Protein AF-A0A099NUV7-F1 (afdb_monomer)

Secondary structure (DSSP, 8-state):
-EEES-HHHHHHHHHHHHH---SS-TTTS-----SHHHHHHHHHHHHTTTTSHHHHHHHHH----SS--TTTTTSPP---GGG-HHHHS-TT--EEEHHHHHHHTT---HHHHHHHHHHHHHHHHHHHHHHHHHHHHHHHHHHTTTTSHHHHHHHHTT-

Radius of gyration: 23.35 Å; Cα contacts (8 Å, |Δi|>4): 99; chains: 1; bounding box: 51×35×70 Å

Structure (mmCIF, N/CA/C/O backbone):
data_AF-A0A099NUV7-F1
#
_entry.id   AF-A0A099NUV7-F1
#
loop_
_atom_site.group_PDB
_atom_site.id
_atom_site.type_symbol
_atom_site.label_atom_id
_atom_site.label_alt_id
_atom_site.label_comp_id
_atom_site.label_asym_id
_atom_site.label_entity_id
_atom_site.label_seq_id
_atom_site.pdbx_PDB_ins_code
_atom_site.Cartn_x
_atom_site.Cartn_y
_atom_site.Cartn_z
_atom_site.occupancy
_atom_site.B_iso_or_equiv
_atom_site.auth_seq_id
_atom_site.auth_comp_id
_atom_site.auth_asym_id
_atom_site.auth_atom_id
_atom_site.pdbx_PDB_model_num
ATOM 1 N N . MET A 1 1 ? 4.685 0.620 1.592 1.00 93.94 1 MET A N 1
ATOM 2 C CA . MET A 1 1 ? 5.282 -0.673 1.181 1.00 93.94 1 MET A CA 1
ATOM 3 C C . MET A 1 1 ? 6.799 -0.610 1.312 1.00 93.94 1 MET A C 1
ATOM 5 O O . MET A 1 1 ? 7.369 0.440 1.013 1.00 93.94 1 MET A O 1
ATOM 9 N N . ASN A 1 2 ? 7.445 -1.690 1.764 1.00 97.50 2 ASN A N 1
ATOM 10 C CA . ASN A 1 2 ? 8.896 -1.743 1.970 1.00 97.50 2 ASN A CA 1
ATOM 11 C C . ASN A 1 2 ? 9.534 -2.934 1.247 1.00 97.50 2 ASN A C 1
ATOM 13 O O . ASN A 1 2 ? 8.890 -3.962 1.067 1.00 97.50 2 ASN A O 1
ATOM 17 N N . VAL A 1 3 ? 10.806 -2.784 0.883 1.00 97.00 3 VAL A N 1
ATOM 18 C CA . VAL A 1 3 ? 11.657 -3.836 0.308 1.00 97.00 3 VAL A CA 1
ATOM 19 C C . VAL A 1 3 ? 12.919 -3.942 1.158 1.00 97.00 3 VAL A C 1
ATOM 21 O O . VAL A 1 3 ? 13.430 -2.925 1.629 1.00 97.00 3 VAL A O 1
ATOM 24 N N .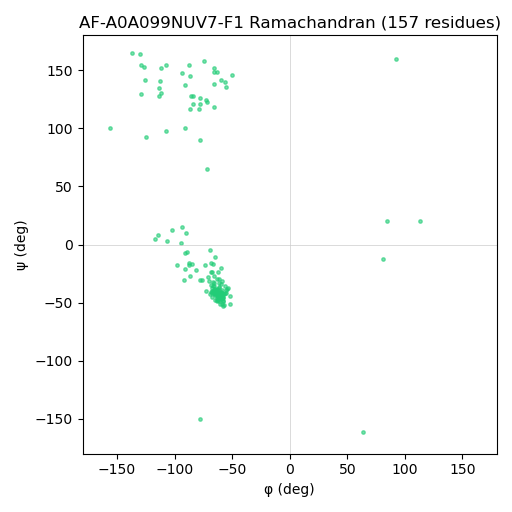 SER A 1 4 ? 13.421 -5.152 1.388 1.00 97.12 4 SER A N 1
ATOM 25 C CA . SER A 1 4 ? 14.653 -5.353 2.153 1.00 97.12 4 SER A CA 1
ATOM 26 C C . SER A 1 4 ? 15.877 -4.776 1.429 1.00 97.12 4 SER A C 1
ATOM 28 O O . SER A 1 4 ? 15.934 -4.685 0.198 1.00 97.12 4 SER A O 1
ATOM 30 N N . GLY A 1 5 ? 16.886 -4.379 2.202 1.00 97.00 5 GLY A N 1
ATOM 31 C CA . GLY A 1 5 ? 18.117 -3.799 1.680 1.00 97.00 5 GLY A CA 1
ATOM 32 C C . GLY A 1 5 ? 18.108 -2.278 1.586 1.00 97.00 5 GLY A C 1
ATOM 33 O O . GLY A 1 5 ? 17.068 -1.615 1.560 1.00 97.00 5 GLY A O 1
ATOM 34 N N . GLU A 1 6 ? 19.320 -1.741 1.525 1.00 97.56 6 GLU A N 1
ATOM 35 C CA . GLU A 1 6 ? 19.571 -0.311 1.440 1.00 97.56 6 GLU A CA 1
ATOM 36 C C . GLU A 1 6 ? 19.018 0.318 0.157 1.00 97.56 6 GLU A C 1
ATOM 38 O O . GLU A 1 6 ? 18.975 -0.305 -0.908 1.00 97.56 6 GLU A O 1
ATOM 43 N N . PHE A 1 7 ? 18.62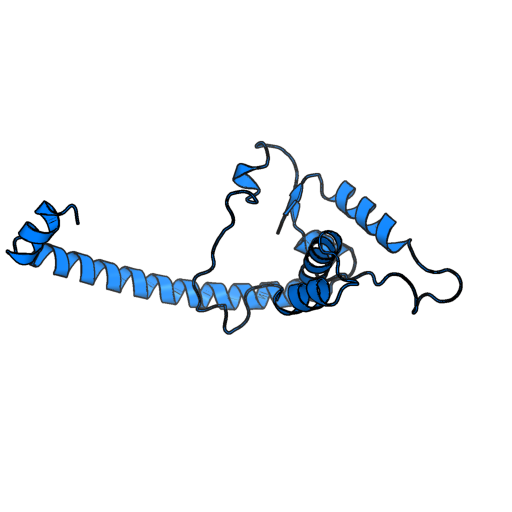6 1.588 0.286 1.00 98.19 7 PHE A N 1
ATOM 44 C CA . PHE A 1 7 ? 18.041 2.397 -0.774 1.00 98.19 7 PHE A CA 1
ATOM 45 C C . PHE A 1 7 ? 18.873 2.392 -2.056 1.00 98.19 7 PHE A C 1
ATOM 47 O O . PHE A 1 7 ? 18.343 2.095 -3.125 1.00 98.19 7 PHE A O 1
ATOM 54 N N . PHE A 1 8 ? 20.174 2.668 -1.945 1.00 97.75 8 PHE A N 1
ATOM 55 C CA . PHE A 1 8 ? 21.069 2.767 -3.095 1.00 97.75 8 PHE A CA 1
ATOM 56 C C . PHE A 1 8 ? 21.096 1.471 -3.916 1.00 97.75 8 PHE A C 1
ATOM 58 O O . PHE A 1 8 ? 20.917 1.494 -5.131 1.00 97.75 8 PHE A O 1
ATOM 65 N N . ARG A 1 9 ? 21.179 0.318 -3.243 1.00 97.31 9 ARG A N 1
ATOM 66 C CA . ARG A 1 9 ? 21.176 -0.996 -3.896 1.00 97.31 9 ARG A CA 1
ATOM 67 C C . ARG A 1 9 ? 19.879 -1.262 -4.657 1.00 97.31 9 ARG A C 1
ATOM 69 O O . ARG A 1 9 ? 19.908 -1.755 -5.780 1.00 97.31 9 ARG A O 1
ATOM 76 N N . ASN A 1 10 ? 18.733 -0.949 -4.054 1.00 98.06 10 ASN A N 1
ATOM 77 C CA . ASN A 1 10 ? 17.442 -1.142 -4.716 1.00 98.06 10 ASN A CA 1
ATOM 78 C C . ASN A 1 10 ? 17.230 -0.148 -5.867 1.00 98.06 10 ASN A C 1
ATOM 80 O O . ASN A 1 10 ? 16.623 -0.512 -6.874 1.00 98.06 10 ASN A O 1
ATOM 84 N N . LYS A 1 11 ? 17.783 1.066 -5.757 1.00 97.69 11 LYS A N 1
ATOM 85 C CA . LYS A 1 11 ? 17.814 2.046 -6.845 1.00 97.69 11 LYS A CA 1
ATOM 86 C C . LYS A 1 11 ? 18.626 1.527 -8.035 1.00 97.69 11 LYS A C 1
ATOM 88 O O . LYS A 1 11 ? 18.099 1.524 -9.143 1.00 97.69 11 LYS A O 1
ATOM 93 N N . LEU A 1 12 ? 19.835 1.004 -7.813 1.00 97.81 12 LEU A N 1
ATOM 94 C CA . LEU A 1 12 ? 20.660 0.401 -8.872 1.00 97.81 12 LEU A CA 1
ATOM 95 C C . LEU A 1 12 ? 19.946 -0.760 -9.575 1.00 97.81 12 LEU A C 1
ATOM 97 O O . LEU A 1 12 ? 19.799 -0.734 -10.793 1.00 97.81 12 LEU A O 1
ATOM 101 N N . LYS A 1 13 ? 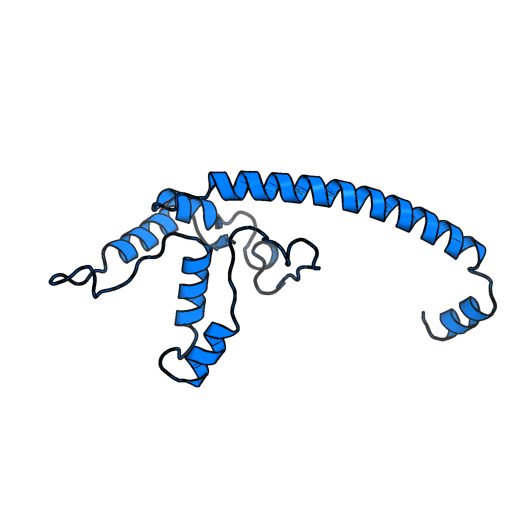19.379 -1.705 -8.811 1.00 97.62 13 LYS A N 1
ATOM 102 C CA . LYS A 1 13 ? 18.581 -2.811 -9.377 1.00 97.62 13 LYS A CA 1
ATOM 103 C C . LYS A 1 13 ? 17.440 -2.316 -10.266 1.00 97.62 13 LYS A C 1
ATOM 105 O O . LYS A 1 13 ? 17.113 -2.936 -11.277 1.00 97.62 13 LYS A O 1
ATOM 110 N N . TYR A 1 14 ? 16.801 -1.215 -9.876 1.00 97.50 14 TYR A N 1
ATOM 111 C CA . TYR A 1 14 ? 15.739 -0.627 -10.674 1.00 97.50 14 TYR A CA 1
ATOM 112 C C . TYR A 1 14 ? 16.290 0.057 -11.934 1.00 97.50 14 TYR A C 1
ATOM 114 O O . TYR A 1 14 ? 15.714 -0.124 -13.001 1.00 97.50 14 TYR A O 1
ATOM 122 N N . HIS A 1 15 ? 17.421 0.766 -11.861 1.00 97.50 15 HIS A N 1
ATOM 123 C CA . HIS A 1 15 ? 18.086 1.325 -13.048 1.00 97.50 15 HIS A CA 1
ATOM 124 C C . HIS A 1 15 ? 18.528 0.245 -14.043 1.00 97.50 15 HIS A C 1
ATOM 126 O O . HIS A 1 15 ? 18.354 0.431 -15.245 1.00 97.50 15 HIS A O 1
ATOM 132 N N . ASP A 1 16 ? 18.996 -0.913 -13.577 1.00 97.38 16 ASP A N 1
ATOM 133 C CA . ASP A 1 16 ? 19.290 -2.058 -14.451 1.00 97.38 16 ASP A CA 1
ATOM 134 C C . ASP A 1 16 ? 18.046 -2.523 -15.199 1.00 97.38 16 ASP A C 1
ATOM 136 O O . ASP A 1 16 ? 18.098 -2.820 -16.390 1.00 97.38 16 ASP A O 1
ATOM 140 N N . TYR A 1 17 ? 16.901 -2.552 -14.513 1.00 95.69 17 TYR A N 1
ATOM 141 C CA . TYR A 1 17 ? 15.626 -2.828 -15.158 1.00 95.69 17 TYR A CA 1
ATOM 142 C C . TYR A 1 17 ? 15.268 -1.764 -16.200 1.00 95.69 17 TYR A C 1
ATOM 144 O O . TYR A 1 17 ? 14.770 -2.143 -17.252 1.00 95.69 17 TYR A O 1
ATOM 152 N N . LEU A 1 18 ? 15.534 -0.478 -15.953 1.00 95.69 18 LEU A N 1
ATOM 153 C CA . LEU A 1 18 ? 15.240 0.608 -16.900 1.00 95.69 18 LEU A CA 1
ATOM 154 C C . LEU A 1 18 ? 16.056 0.549 -18.189 1.00 95.69 18 LEU A C 1
ATOM 156 O O . LEU A 1 18 ? 15.586 1.028 -19.214 1.00 95.69 18 LEU A O 1
ATOM 160 N N . ARG A 1 19 ? 17.251 -0.044 -18.145 1.00 95.38 19 ARG A N 1
ATOM 161 C CA . ARG A 1 19 ? 18.096 -0.229 -19.333 1.00 95.38 19 ARG A CA 1
ATOM 162 C C . ARG A 1 19 ? 17.578 -1.327 -20.268 1.00 95.38 19 ARG A C 1
ATOM 164 O O . ARG A 1 19 ? 17.961 -1.366 -21.432 1.00 95.38 19 ARG A O 1
ATOM 171 N N . LYS A 1 20 ? 16.702 -2.217 -19.784 1.00 95.00 20 LYS A N 1
ATOM 172 C CA . LYS A 1 20 ? 16.157 -3.339 -20.565 1.00 95.00 20 LYS A CA 1
ATOM 173 C C . LYS A 1 20 ? 15.063 -2.855 -21.508 1.00 95.00 20 LYS A C 1
ATOM 175 O O . LYS A 1 20 ? 13.891 -2.872 -21.143 1.00 95.00 20 LYS A O 1
ATOM 180 N N . SER A 1 21 ? 15.453 -2.477 -22.716 1.00 94.75 21 SER A N 1
ATOM 181 C CA . SER A 1 21 ? 14.540 -2.051 -23.770 1.00 94.75 21 SER A CA 1
ATOM 182 C C . SER A 1 21 ? 14.825 -2.784 -25.080 1.00 94.75 21 SER A C 1
ATOM 184 O O . SER A 1 21 ? 15.857 -3.433 -25.249 1.00 94.75 21 SER A O 1
ATOM 186 N N . THR A 1 22 ? 13.870 -2.724 -26.000 1.00 95.19 22 THR A N 1
ATOM 187 C CA . THR A 1 22 ? 14.026 -3.271 -27.345 1.00 95.19 22 THR A CA 1
ATOM 188 C C . THR A 1 22 ? 14.742 -2.254 -28.231 1.00 95.19 22 THR A C 1
ATOM 190 O O . THR A 1 22 ? 14.207 -1.169 -28.436 1.00 95.19 22 THR A O 1
ATOM 193 N N . ASN A 1 23 ? 15.894 -2.633 -28.798 1.00 93.19 23 ASN A N 1
ATOM 194 C CA . ASN A 1 23 ? 16.770 -1.730 -29.560 1.00 93.19 23 ASN A CA 1
ATOM 195 C C . ASN A 1 23 ? 16.079 -1.099 -30.790 1.00 93.19 23 ASN A C 1
ATOM 197 O O . ASN A 1 23 ? 16.193 0.095 -31.029 1.00 93.19 23 ASN A O 1
ATOM 201 N N . PHE A 1 24 ? 15.296 -1.883 -31.543 1.00 94.44 24 PHE A N 1
ATOM 202 C CA . PHE A 1 24 ? 14.667 -1.407 -32.785 1.00 94.44 24 PHE A CA 1
ATOM 203 C C . PHE A 1 24 ? 13.420 -0.533 -32.563 1.00 94.44 24 PHE A C 1
ATOM 205 O O . PHE A 1 24 ? 13.100 0.314 -33.390 1.00 94.44 24 PHE A O 1
ATOM 212 N N . ASN A 1 25 ? 12.666 -0.751 -31.478 1.00 93.75 25 ASN A N 1
ATOM 213 C CA . ASN A 1 25 ? 11.467 0.031 -31.168 1.00 93.75 25 ASN A CA 1
ATOM 214 C C . ASN A 1 25 ? 11.156 -0.002 -29.668 1.00 93.75 25 ASN A C 1
ATOM 216 O O . ASN A 1 25 ? 10.507 -0.919 -29.150 1.00 93.75 25 ASN A O 1
ATOM 220 N N . HIS A 1 26 ? 11.541 1.076 -28.991 1.00 91.69 26 HIS A N 1
ATOM 221 C CA . HIS A 1 26 ? 11.349 1.280 -27.559 1.00 91.69 26 HIS A CA 1
ATOM 222 C C . HIS A 1 26 ? 9.874 1.250 -27.111 1.00 91.69 26 HIS A C 1
ATOM 224 O O . HIS A 1 26 ? 9.603 1.008 -25.935 1.00 91.69 26 HIS A O 1
ATOM 230 N N . ARG A 1 27 ? 8.902 1.450 -28.018 1.00 92.69 27 ARG A N 1
ATOM 231 C CA . ARG A 1 27 ? 7.461 1.436 -27.692 1.00 92.69 27 ARG A CA 1
ATOM 232 C C . ARG A 1 27 ? 6.866 0.027 -27.601 1.00 92.69 27 ARG A C 1
ATOM 234 O O . ARG A 1 27 ? 5.828 -0.134 -26.966 1.00 92.69 27 ARG A O 1
ATOM 241 N N . ARG A 1 28 ? 7.493 -0.984 -28.219 1.00 92.31 28 ARG A N 1
ATOM 242 C CA . ARG A 1 28 ? 7.000 -2.381 -28.235 1.00 92.31 28 ARG A CA 1
ATOM 243 C C . ARG A 1 28 ? 7.541 -3.227 -27.075 1.00 92.31 28 ARG A C 1
ATOM 245 O O . ARG A 1 28 ? 6.966 -4.263 -26.753 1.00 92.31 28 ARG A O 1
ATOM 252 N N . GLY A 1 29 ? 8.656 -2.803 -26.483 1.00 90.62 29 GLY A N 1
ATOM 253 C CA . GLY A 1 29 ? 9.392 -3.558 -25.475 1.00 90.62 29 GLY A CA 1
ATOM 254 C C . GLY A 1 29 ? 8.782 -3.532 -24.072 1.00 90.62 29 GLY A C 1
ATOM 255 O O . GLY A 1 29 ? 7.573 -3.462 -23.851 1.00 90.62 29 GLY A O 1
ATOM 256 N N . GLN A 1 30 ? 9.656 -3.632 -23.078 1.00 92.81 30 GLN A N 1
ATOM 257 C CA . GLN A 1 30 ? 9.285 -3.703 -21.676 1.00 92.81 30 GLN A CA 1
ATOM 258 C C . GLN A 1 30 ? 8.783 -2.344 -21.169 1.00 92.81 30 GLN A C 1
ATOM 260 O O . GLN A 1 30 ? 9.504 -1.353 -21.156 1.00 92.81 30 GLN A O 1
ATOM 265 N N . PHE A 1 31 ? 7.558 -2.306 -20.642 1.00 94.75 31 PHE A N 1
ATOM 266 C CA . PHE A 1 31 ? 7.047 -1.102 -19.988 1.00 94.75 31 PHE A CA 1
ATOM 267 C C . PHE A 1 31 ? 7.595 -0.958 -18.570 1.00 94.75 31 PHE A C 1
ATOM 269 O O . PHE A 1 31 ? 7.313 -1.750 -17.661 1.00 94.75 31 PHE A O 1
ATOM 276 N N . HIS A 1 32 ? 8.357 0.103 -18.348 1.00 96.38 32 HIS A N 1
ATOM 277 C CA . HIS A 1 32 ? 8.873 0.436 -17.033 1.00 96.38 32 HIS A CA 1
ATOM 278 C C . HIS A 1 32 ? 7.893 1.369 -16.308 1.00 96.38 32 HIS A C 1
ATOM 280 O O . HIS A 1 32 ? 7.876 2.573 -16.544 1.00 96.38 32 HIS A O 1
ATOM 286 N N . PHE A 1 33 ? 7.073 0.836 -15.403 1.00 96.44 33 PHE A N 1
ATOM 287 C CA . PHE A 1 33 ? 6.152 1.658 -14.613 1.00 96.44 33 PHE A CA 1
ATOM 288 C C . PHE A 1 33 ? 6.829 2.250 -13.379 1.00 96.44 33 PHE A C 1
ATOM 290 O O . PHE A 1 33 ? 7.381 1.498 -12.579 1.00 96.44 33 PHE A O 1
ATOM 297 N N . ARG A 1 34 ? 6.733 3.573 -13.197 1.00 97.38 34 ARG A N 1
ATOM 298 C CA . ARG A 1 34 ? 7.345 4.292 -12.064 1.00 97.38 34 ARG A CA 1
ATOM 299 C C . ARG A 1 34 ? 6.489 4.338 -10.805 1.00 97.38 34 ARG A C 1
ATOM 301 O O . ARG A 1 34 ? 7.046 4.433 -9.726 1.00 97.38 34 ARG A O 1
ATOM 308 N N . ALA A 1 35 ? 5.165 4.274 -10.931 1.00 97.69 35 ALA A N 1
ATOM 309 C CA . ALA A 1 35 ? 4.271 4.349 -9.778 1.00 97.69 35 ALA A CA 1
ATOM 310 C C . ALA A 1 35 ? 4.436 3.121 -8.855 1.00 97.69 35 ALA A C 1
ATOM 312 O O . ALA A 1 35 ? 4.482 1.998 -9.377 1.00 97.69 35 ALA A O 1
ATOM 313 N N . PRO A 1 36 ? 4.457 3.290 -7.516 1.00 97.88 36 PRO A N 1
ATOM 314 C CA . PRO A 1 36 ? 4.648 2.179 -6.581 1.00 97.88 36 PRO A CA 1
ATOM 315 C C . PRO A 1 36 ? 3.611 1.054 -6.773 1.00 97.88 36 PRO A C 1
ATOM 317 O O . PRO A 1 36 ? 3.958 -0.129 -6.734 1.00 97.88 36 PRO A O 1
ATOM 320 N N . SER A 1 37 ? 2.373 1.407 -7.113 1.00 97.69 37 SER A N 1
ATOM 321 C CA . SER A 1 37 ? 1.231 0.504 -7.285 1.00 97.69 37 SER A CA 1
ATOM 322 C C . SER A 1 37 ? 1.441 -0.401 -8.478 1.00 97.69 37 SER A C 1
ATOM 324 O O . SER A 1 37 ? 1.171 -1.599 -8.433 1.00 97.69 37 SER A O 1
ATOM 326 N N . ARG A 1 38 ? 1.995 0.165 -9.549 1.00 97.56 38 ARG A N 1
ATOM 327 C CA . ARG A 1 38 ? 2.334 -0.556 -10.770 1.00 97.56 38 ARG A CA 1
ATOM 328 C C . ARG A 1 38 ? 3.599 -1.389 -10.609 1.00 97.56 38 ARG A C 1
ATOM 330 O O . ARG A 1 38 ? 3.685 -2.448 -11.227 1.00 97.56 38 ARG A O 1
ATOM 337 N N . ILE A 1 39 ? 4.544 -0.968 -9.767 1.00 97.62 39 ILE A N 1
ATOM 338 C CA . ILE A 1 39 ? 5.696 -1.801 -9.396 1.00 97.62 39 ILE A CA 1
ATOM 339 C C . ILE A 1 39 ? 5.216 -3.036 -8.625 1.00 97.62 39 ILE A C 1
ATOM 341 O O . ILE A 1 39 ? 5.583 -4.155 -8.987 1.00 97.62 39 ILE A O 1
ATOM 345 N N . PHE A 1 40 ? 4.344 -2.855 -7.629 1.00 97.69 40 PHE A N 1
ATOM 346 C CA . PHE A 1 40 ? 3.747 -3.968 -6.890 1.00 97.69 40 PHE A CA 1
ATOM 347 C C . PHE A 1 40 ? 2.906 -4.874 -7.797 1.00 97.69 40 PHE A C 1
ATOM 349 O O . PHE A 1 40 ? 3.108 -6.086 -7.814 1.00 97.69 40 PHE A O 1
ATOM 356 N N . TYR A 1 41 ? 2.034 -4.294 -8.624 1.00 98.00 41 TYR A N 1
ATOM 357 C CA . TYR A 1 41 ? 1.245 -5.038 -9.605 1.00 98.00 41 TYR A CA 1
ATOM 358 C C . TYR A 1 41 ? 2.133 -5.863 -10.541 1.00 98.00 41 TYR A C 1
ATOM 360 O O . TYR A 1 41 ? 1.830 -7.019 -10.821 1.00 98.00 41 TYR A O 1
ATOM 368 N N . LYS A 1 42 ? 3.262 -5.308 -11.003 1.00 97.06 42 LYS A N 1
ATOM 369 C CA . LYS A 1 42 ? 4.213 -6.034 -11.850 1.00 97.06 42 LYS A CA 1
ATOM 370 C C . LYS A 1 42 ? 4.868 -7.204 -11.110 1.00 97.06 42 LYS A C 1
ATOM 372 O O . LYS A 1 42 ? 5.056 -8.249 -11.729 1.00 97.06 42 LYS A O 1
ATOM 377 N N . ALA A 1 43 ? 5.189 -7.046 -9.825 1.00 97.00 43 ALA A N 1
ATOM 378 C CA . ALA A 1 43 ? 5.707 -8.134 -8.998 1.00 97.00 43 ALA A CA 1
ATOM 379 C C . ALA A 1 43 ? 4.672 -9.264 -8.849 1.00 97.00 43 ALA A C 1
ATOM 381 O O . ALA A 1 43 ? 4.998 -10.415 -9.126 1.00 97.00 43 ALA A O 1
ATOM 382 N N . VAL A 1 44 ? 3.414 -8.931 -8.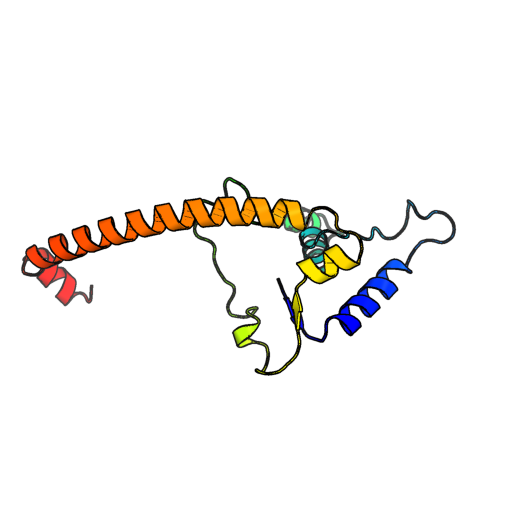532 1.00 97.88 44 VAL A N 1
ATOM 383 C CA . VAL A 1 44 ? 2.319 -9.916 -8.430 1.00 97.88 44 VAL A CA 1
ATOM 384 C C . VAL A 1 44 ? 2.045 -10.592 -9.776 1.00 97.88 44 VAL A C 1
ATOM 386 O O . VAL A 1 44 ? 1.961 -11.813 -9.852 1.00 97.88 44 VAL A O 1
ATOM 389 N N . ARG A 1 45 ? 1.993 -9.827 -10.872 1.00 97.88 45 ARG A N 1
ATOM 390 C CA . ARG A 1 45 ? 1.841 -10.364 -12.235 1.00 97.88 45 ARG A CA 1
ATOM 391 C C . ARG A 1 45 ? 2.966 -11.326 -12.621 1.00 97.88 45 ARG A C 1
ATOM 393 O O . ARG A 1 45 ? 2.722 -12.236 -13.406 1.00 97.88 45 ARG A O 1
ATOM 400 N N . GLY A 1 46 ? 4.180 -11.126 -12.107 1.00 97.69 46 GLY A N 1
ATOM 401 C CA . GLY A 1 46 ? 5.303 -12.041 -12.319 1.00 97.69 46 GLY A CA 1
ATOM 402 C C . GLY A 1 46 ? 5.134 -13.394 -11.622 1.00 97.69 46 GLY A C 1
ATOM 403 O O . GLY A 1 46 ? 5.711 -14.371 -12.077 1.00 97.69 46 GLY A O 1
ATOM 404 N N . MET A 1 47 ? 4.321 -13.457 -10.563 1.00 98.19 47 MET A N 1
ATOM 405 C CA . MET A 1 47 ? 4.020 -14.680 -9.805 1.00 98.19 47 MET A CA 1
ATOM 406 C C . MET A 1 47 ? 2.780 -15.423 -10.332 1.00 98.19 47 MET A C 1
ATOM 408 O O . MET A 1 47 ? 2.482 -16.521 -9.874 1.00 98.19 47 MET A O 1
ATOM 412 N N . ILE A 1 48 ? 2.038 -14.834 -11.278 1.00 97.19 48 ILE A N 1
ATOM 413 C CA . ILE A 1 48 ? 0.783 -15.373 -11.821 1.00 97.19 48 ILE A CA 1
ATOM 414 C C . ILE A 1 48 ? 0.986 -15.776 -13.294 1.00 97.19 48 ILE A C 1
ATOM 416 O O . ILE A 1 48 ? 1.606 -15.015 -14.048 1.00 97.19 48 ILE A O 1
ATOM 420 N N . PRO A 1 49 ? 0.406 -16.903 -13.765 1.00 97.62 49 PRO A N 1
ATOM 421 C CA . PRO A 1 49 ? 0.409 -17.304 -15.178 1.00 97.62 49 PRO A CA 1
ATOM 422 C C . PRO A 1 49 ? -0.515 -16.409 -16.030 1.00 97.62 49 PRO A C 1
ATOM 424 O O . PRO A 1 49 ? -1.524 -16.842 -16.587 1.00 97.62 49 PRO A O 1
ATOM 427 N N . HIS A 1 50 ? -0.167 -15.126 -16.132 1.00 97.38 50 HIS A N 1
ATOM 428 C CA . HIS A 1 50 ? -0.985 -14.034 -16.674 1.00 97.38 50 HIS A CA 1
ATOM 429 C C . HIS A 1 50 ? -1.233 -14.091 -18.189 1.00 97.38 50 HIS A C 1
ATOM 431 O O . HIS A 1 50 ? -1.919 -13.227 -18.724 1.00 97.38 50 HIS A O 1
ATOM 437 N N . LYS A 1 51 ? -0.623 -15.049 -18.892 1.00 97.50 51 LYS A N 1
ATOM 438 C CA . LYS A 1 51 ? -0.869 -15.305 -20.318 1.00 97.50 51 LYS A CA 1
ATOM 439 C C . LYS A 1 51 ? -2.074 -16.216 -20.555 1.00 97.50 51 LYS A C 1
ATOM 441 O O . LYS A 1 51 ? -2.588 -16.252 -21.661 1.00 97.50 51 LYS A O 1
ATOM 446 N N . THR A 1 52 ? -2.527 -16.920 -19.519 1.00 98.12 52 THR A N 1
ATOM 447 C CA . THR A 1 52 ? -3.735 -17.752 -19.561 1.00 98.12 52 THR A CA 1
ATOM 448 C C . THR A 1 52 ? -4.971 -16.924 -19.212 1.00 98.12 52 THR A C 1
ATOM 450 O O . THR A 1 52 ? -4.870 -15.962 -18.444 1.00 98.12 52 THR A O 1
ATOM 453 N N . ALA A 1 53 ? -6.149 -17.335 -19.690 1.00 98.25 53 ALA A N 1
ATOM 454 C CA . ALA A 1 53 ? -7.421 -16.692 -19.342 1.00 98.25 53 ALA A CA 1
ATOM 455 C C . ALA A 1 53 ? -7.652 -16.652 -17.818 1.00 98.25 53 ALA A C 1
ATOM 457 O O . ALA A 1 53 ? -8.007 -15.614 -17.260 1.00 98.25 53 ALA A O 1
ATOM 458 N N . ARG A 1 54 ? -7.332 -17.748 -17.113 1.00 98.06 54 ARG A N 1
ATOM 459 C CA . ARG A 1 54 ? -7.401 -17.821 -15.644 1.00 98.06 54 ARG A CA 1
ATOM 460 C C . ARG A 1 54 ? -6.519 -16.765 -14.973 1.00 98.06 54 ARG A C 1
ATOM 462 O O . ARG A 1 54 ? -6.956 -16.100 -14.036 1.00 98.06 54 ARG A O 1
ATOM 469 N N . GLY A 1 55 ? -5.278 -16.611 -15.438 1.00 98.00 55 GLY A N 1
ATOM 470 C CA . GLY A 1 55 ? -4.346 -15.622 -14.897 1.00 98.00 55 GLY A CA 1
ATOM 471 C C . GLY A 1 55 ? -4.776 -14.183 -15.181 1.00 98.00 55 GLY A C 1
ATOM 472 O O . GLY A 1 55 ? -4.641 -13.328 -14.307 1.00 98.00 55 GLY A O 1
ATOM 473 N N . ALA A 1 56 ? -5.335 -13.920 -16.365 1.00 97.25 56 ALA A N 1
ATOM 474 C CA . ALA A 1 56 ? -5.906 -12.620 -16.706 1.00 97.25 56 ALA A CA 1
ATOM 475 C C . ALA A 1 56 ? -7.081 -12.265 -15.777 1.00 97.25 56 ALA A C 1
ATOM 477 O O . ALA A 1 56 ? -7.055 -11.210 -15.142 1.00 97.25 56 ALA A O 1
ATOM 478 N N . ALA A 1 57 ? -8.026 -13.190 -15.582 1.00 98.00 57 ALA A N 1
ATOM 479 C CA . ALA A 1 57 ? -9.149 -13.008 -14.661 1.00 98.00 57 ALA A CA 1
ATOM 480 C C . ALA A 1 57 ? -8.693 -12.823 -13.199 1.00 98.00 57 ALA A C 1
ATOM 482 O O . ALA A 1 57 ? -9.326 -12.117 -12.415 1.00 98.00 57 ALA A O 1
ATOM 483 N N . ALA A 1 58 ? -7.598 -13.464 -12.774 1.00 98.06 58 ALA A N 1
ATOM 484 C CA . ALA A 1 58 ? -7.036 -13.250 -11.437 1.00 98.06 58 ALA A CA 1
ATOM 485 C C . ALA A 1 58 ? -6.496 -11.819 -11.264 1.00 98.06 58 ALA A C 1
ATOM 487 O O . ALA A 1 58 ? -6.708 -11.200 -10.221 1.00 98.06 58 ALA A O 1
ATOM 488 N N . LEU A 1 59 ? -5.835 -11.276 -12.290 1.00 97.56 59 LEU A N 1
ATOM 489 C CA . LEU A 1 59 ? -5.317 -9.907 -12.265 1.00 97.56 59 LEU A CA 1
ATOM 490 C C . LEU A 1 59 ? -6.415 -8.844 -12.334 1.00 97.56 59 LEU A C 1
ATOM 492 O O . LEU A 1 59 ? -6.210 -7.760 -11.797 1.00 97.56 59 LEU A O 1
ATOM 496 N N . GLU A 1 60 ? -7.560 -9.142 -12.945 1.00 97.31 60 GLU A N 1
ATOM 497 C CA . GLU A 1 60 ? -8.720 -8.242 -12.971 1.00 97.31 60 GLU A CA 1
ATOM 498 C C . GLU A 1 60 ? -9.345 -8.052 -11.579 1.00 97.31 60 GLU A C 1
ATOM 500 O O . GLU A 1 60 ? -9.746 -6.948 -11.203 1.00 97.31 60 GLU A O 1
ATOM 505 N N . ARG A 1 61 ? -9.346 -9.109 -10.757 1.00 97.81 61 ARG A N 1
ATOM 506 C CA . ARG A 1 61 ? -9.807 -9.046 -9.359 1.00 97.81 6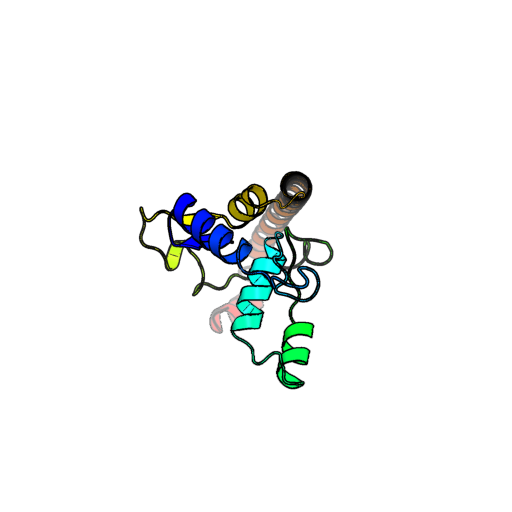1 ARG A CA 1
ATOM 507 C C . ARG A 1 61 ? -8.889 -8.195 -8.475 1.00 97.81 61 ARG A C 1
ATOM 509 O O . ARG A 1 61 ? -9.326 -7.690 -7.440 1.00 97.81 61 ARG A O 1
ATOM 516 N N . LEU A 1 62 ? -7.622 -8.030 -8.858 1.00 97.62 62 LEU A N 1
ATOM 517 C CA . LEU A 1 62 ? -6.636 -7.276 -8.092 1.00 97.62 62 LEU A CA 1
ATOM 518 C C . LEU A 1 62 ? -6.688 -5.782 -8.434 1.00 97.62 62 LEU A C 1
ATOM 520 O O . LEU A 1 62 ? -6.315 -5.359 -9.526 1.00 97.62 62 LEU A O 1
ATOM 524 N N . LYS A 1 63 ? -7.030 -4.958 -7.441 1.00 96.94 63 LYS A N 1
ATOM 525 C CA . LYS A 1 63 ? -6.956 -3.493 -7.528 1.00 96.94 63 LYS A CA 1
ATOM 526 C C . LYS A 1 63 ? -5.865 -2.970 -6.595 1.00 96.94 63 LYS A C 1
ATOM 528 O O . LYS A 1 63 ? -5.815 -3.346 -5.427 1.00 96.94 63 LYS A O 1
ATOM 533 N N . VAL A 1 64 ? -4.983 -2.114 -7.113 1.00 97.50 64 VAL A N 1
ATOM 534 C CA . VAL A 1 64 ? -3.833 -1.564 -6.377 1.00 97.50 64 VAL A CA 1
ATOM 535 C C . VAL A 1 64 ? -3.822 -0.049 -6.522 1.00 97.50 64 VAL A C 1
ATOM 537 O O . VAL A 1 64 ? -3.865 0.462 -7.640 1.00 97.50 64 VAL A O 1
ATOM 540 N N . PHE A 1 65 ? -3.716 0.658 -5.400 1.00 97.56 65 PHE A N 1
ATOM 541 C CA . PHE A 1 65 ? -3.749 2.117 -5.339 1.00 97.56 65 PHE A CA 1
ATOM 542 C C . PHE A 1 65 ? -2.564 2.658 -4.536 1.00 97.56 65 PHE A C 1
ATOM 544 O O . PHE A 1 65 ? -2.037 1.969 -3.663 1.00 97.56 65 PHE A O 1
ATOM 551 N N . GLU A 1 66 ? -2.181 3.900 -4.831 1.00 96.44 66 GLU A N 1
ATOM 552 C CA . GLU A 1 66 ? -1.341 4.709 -3.946 1.00 96.44 66 GLU A CA 1
ATOM 553 C C . GLU A 1 66 ? -2.223 5.531 -3.015 1.00 96.44 66 GLU A C 1
ATOM 555 O O . GLU A 1 66 ? -3.233 6.085 -3.450 1.00 96.44 66 GLU A O 1
ATOM 560 N N . GLY A 1 67 ? -1.851 5.602 -1.737 1.00 96.19 67 GLY A N 1
ATOM 561 C CA . GLY A 1 67 ? -2.740 6.130 -0.703 1.00 96.19 67 GLY A CA 1
ATOM 562 C C . GLY A 1 67 ? -3.996 5.271 -0.531 1.00 96.19 67 GLY A C 1
ATOM 563 O O . GLY A 1 67 ? -4.033 4.098 -0.918 1.00 96.19 67 GLY A O 1
ATOM 564 N N . VAL A 1 68 ? -5.028 5.839 0.088 1.00 97.06 68 VAL A N 1
ATOM 565 C CA . VAL A 1 68 ? -6.308 5.157 0.307 1.00 97.06 68 VAL A CA 1
ATOM 566 C C . VAL A 1 68 ? -7.446 5.997 -0.266 1.00 97.06 68 VAL A C 1
ATOM 568 O O . VAL A 1 68 ? -7.974 6.867 0.429 1.00 97.06 68 VAL A O 1
ATOM 571 N N . PRO A 1 69 ? -7.829 5.757 -1.533 1.00 96.50 69 PRO A N 1
ATOM 572 C CA . PRO A 1 69 ? -8.886 6.522 -2.176 1.00 96.50 69 PRO A CA 1
ATOM 573 C C . PRO A 1 69 ? -10.280 6.118 -1.661 1.00 96.50 69 PRO A C 1
ATOM 575 O O . PRO A 1 69 ? -10.471 4.984 -1.200 1.00 96.50 69 PRO A O 1
ATOM 578 N N . PRO A 1 70 ? -11.291 6.995 -1.800 1.00 94.94 70 PRO A N 1
ATOM 579 C CA . PRO A 1 70 ? -12.694 6.597 -1.714 1.00 94.94 70 PRO A CA 1
ATOM 580 C C . PRO A 1 70 ? -13.000 5.485 -2.733 1.00 94.94 70 PRO A C 1
ATOM 582 O O . PRO A 1 70 ? -12.490 5.545 -3.853 1.00 94.94 70 PRO A O 1
ATOM 585 N N . PRO A 1 71 ? -13.797 4.452 -2.395 1.00 94.94 71 PRO A N 1
ATOM 586 C CA . PRO A 1 71 ? -14.582 4.247 -1.169 1.00 94.94 71 PRO A CA 1
ATOM 587 C C . PRO A 1 71 ? -13.863 3.432 -0.068 1.00 94.94 71 PRO A C 1
ATOM 589 O O . PRO A 1 71 ? -14.513 2.887 0.828 1.00 94.94 71 PRO A O 1
ATOM 592 N N . TYR A 1 72 ? -12.542 3.246 -0.153 1.00 96.50 72 TYR A N 1
ATOM 593 C CA . TYR A 1 72 ? -11.783 2.369 0.753 1.00 96.50 72 TYR A CA 1
ATOM 594 C C . TYR A 1 72 ? -11.301 3.068 2.029 1.00 96.50 72 TYR A C 1
ATOM 596 O O . TYR A 1 72 ? -10.971 2.401 3.008 1.00 96.50 72 TYR A O 1
ATOM 604 N N . ASP A 1 73 ? -11.279 4.396 2.035 1.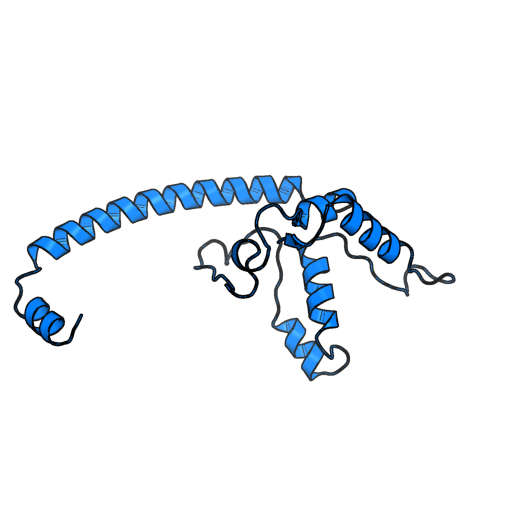00 95.00 73 ASP A N 1
ATOM 605 C CA . ASP A 1 73 ? -10.882 5.240 3.164 1.00 95.00 73 ASP A CA 1
ATOM 606 C C . ASP A 1 73 ? -11.746 5.023 4.415 1.00 95.00 73 ASP A C 1
ATOM 608 O O . ASP A 1 73 ? -11.227 5.057 5.533 1.00 95.00 73 ASP A O 1
ATOM 612 N N . LYS A 1 74 ? -13.036 4.730 4.220 1.00 93.62 74 LYS A N 1
ATOM 613 C CA . LYS A 1 74 ? -14.016 4.449 5.284 1.00 93.62 74 LYS A CA 1
ATOM 614 C C . LYS A 1 74 ? -14.102 2.971 5.678 1.00 93.62 74 LYS A C 1
ATOM 616 O O . LYS A 1 74 ? -14.806 2.631 6.626 1.00 93.62 74 LYS A O 1
ATOM 621 N N . LYS A 1 75 ? -13.411 2.074 4.969 1.00 95.38 75 LYS A N 1
ATOM 622 C CA . LYS A 1 75 ? -13.454 0.627 5.229 1.00 95.38 75 LYS A CA 1
ATOM 623 C C . LYS A 1 75 ? -12.323 0.202 6.166 1.00 95.38 75 LYS A C 1
ATOM 625 O O . LYS A 1 75 ? -11.216 0.746 6.133 1.00 95.38 75 LYS A O 1
ATOM 630 N N . LYS A 1 76 ? -12.579 -0.816 6.996 1.00 95.62 76 LYS A N 1
ATOM 631 C CA . LYS A 1 76 ? -11.533 -1.432 7.825 1.00 95.62 76 LYS A CA 1
ATOM 632 C C . LYS A 1 76 ? -10.517 -2.115 6.908 1.00 95.62 76 LYS A C 1
ATOM 634 O O . LYS A 1 76 ? -10.855 -3.028 6.163 1.00 95.62 76 LYS A O 1
ATOM 639 N N . ARG A 1 77 ? -9.268 -1.658 6.965 1.00 95.56 77 ARG A N 1
ATOM 640 C CA . ARG A 1 77 ? -8.142 -2.257 6.239 1.00 95.56 77 ARG A CA 1
ATOM 641 C C . ARG A 1 77 ? -7.541 -3.382 7.074 1.00 95.56 77 ARG A C 1
ATOM 643 O O . ARG A 1 77 ? -7.496 -3.282 8.299 1.00 95.56 77 ARG A O 1
ATOM 650 N N . ILE A 1 78 ? -7.080 -4.428 6.399 1.00 97.12 78 ILE A N 1
ATOM 651 C CA . ILE A 1 78 ? -6.470 -5.604 7.022 1.00 97.12 78 ILE A CA 1
ATOM 652 C C . ILE A 1 78 ? -4.962 -5.589 6.764 1.00 97.12 78 ILE A C 1
ATOM 654 O O . ILE A 1 78 ? -4.482 -4.984 5.804 1.00 97.12 78 ILE A O 1
ATOM 658 N N . VAL A 1 79 ? -4.217 -6.241 7.650 1.00 97.12 79 VAL A N 1
ATOM 659 C CA . VAL A 1 79 ? -2.771 -6.434 7.542 1.00 97.12 79 VAL A CA 1
ATOM 660 C C . VAL A 1 79 ? -2.468 -7.904 7.288 1.00 97.12 79 VAL A C 1
ATOM 662 O O . VAL A 1 79 ? -3.219 -8.776 7.709 1.00 97.12 79 VAL A O 1
ATOM 665 N N . VAL A 1 80 ? -1.352 -8.179 6.618 1.00 97.06 80 VAL A N 1
ATOM 666 C CA . VAL A 1 80 ? -0.859 -9.541 6.385 1.00 97.06 80 VAL A CA 1
ATOM 667 C C . VAL A 1 80 ? 0.372 -9.744 7.273 1.00 97.06 80 VAL A C 1
ATOM 669 O O . VAL A 1 80 ? 1.456 -9.311 6.873 1.00 97.06 80 VAL A O 1
ATOM 672 N N . PRO A 1 81 ? 0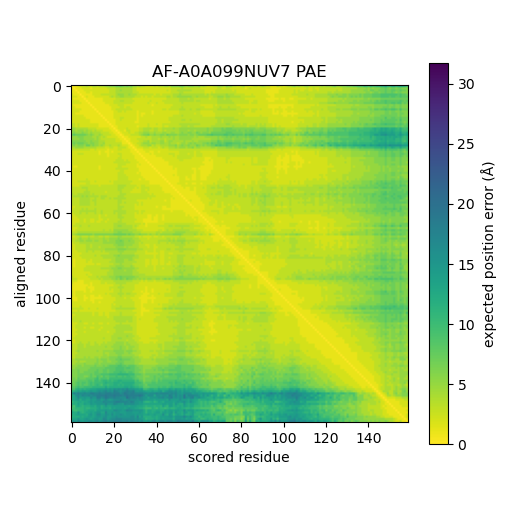.250 -10.364 8.468 1.00 97.00 81 PRO A N 1
ATOM 673 C CA . PRO A 1 81 ? 1.351 -10.468 9.434 1.00 97.00 81 PRO A CA 1
ATOM 674 C C . PRO A 1 81 ? 2.598 -11.112 8.833 1.00 97.00 81 PRO A C 1
ATOM 676 O O . PRO A 1 81 ? 3.715 -10.629 9.011 1.00 97.00 81 PRO A O 1
ATOM 679 N N . GLN A 1 82 ? 2.392 -12.133 8.000 1.00 97.12 82 GLN A N 1
ATOM 680 C CA . GLN A 1 82 ? 3.470 -12.844 7.325 1.00 97.12 82 GLN A CA 1
ATOM 681 C C . GLN A 1 82 ? 4.280 -12.009 6.323 1.00 97.12 82 GLN A C 1
ATOM 683 O O . GLN A 1 82 ? 5.333 -12.465 5.888 1.00 97.12 82 GLN A O 1
ATOM 688 N N . ALA A 1 83 ? 3.831 -10.805 5.971 1.00 96.12 83 ALA A N 1
ATOM 689 C CA . ALA A 1 83 ? 4.532 -9.887 5.076 1.00 96.12 83 ALA A CA 1
ATOM 690 C C . ALA A 1 83 ? 4.933 -8.571 5.772 1.00 96.12 83 ALA A C 1
ATOM 692 O O . ALA A 1 83 ? 5.452 -7.657 5.125 1.00 96.12 83 ALA A O 1
ATOM 693 N N . LEU A 1 84 ? 4.700 -8.439 7.084 1.00 97.06 84 LEU A N 1
ATOM 694 C CA . LEU A 1 84 ? 5.057 -7.229 7.816 1.00 97.06 84 LEU A CA 1
ATOM 695 C C . LEU A 1 84 ? 6.569 -7.141 8.010 1.00 97.06 84 LEU A C 1
ATOM 697 O O . LEU A 1 84 ? 7.187 -8.003 8.629 1.00 97.06 84 LEU A O 1
ATOM 701 N N . ARG A 1 85 ? 7.158 -6.029 7.558 1.00 96.56 85 ARG A N 1
ATOM 702 C CA . ARG A 1 85 ? 8.592 -5.745 7.711 1.00 96.56 85 ARG A CA 1
ATOM 703 C C . ARG A 1 85 ? 9.063 -5.891 9.160 1.00 96.56 85 ARG A C 1
ATOM 705 O O . ARG A 1 85 ? 10.113 -6.470 9.381 1.00 96.56 85 ARG A O 1
ATOM 712 N N . VAL A 1 86 ? 8.302 -5.365 10.122 1.00 96.25 86 VAL A N 1
ATOM 713 C CA . VAL A 1 86 ? 8.667 -5.399 11.551 1.00 96.25 86 VAL A CA 1
ATOM 714 C C . VAL A 1 86 ? 8.782 -6.824 12.100 1.00 96.25 86 VAL A C 1
ATOM 716 O O . VAL A 1 86 ? 9.597 -7.061 12.976 1.00 96.25 86 VAL A O 1
ATOM 719 N N . LEU A 1 87 ? 8.017 -7.771 11.545 1.00 96.94 87 LEU A N 1
ATOM 720 C CA . LEU A 1 87 ? 8.038 -9.176 11.959 1.00 96.94 87 LEU A CA 1
ATOM 721 C C . LEU A 1 87 ? 9.026 -10.015 11.140 1.00 96.94 87 LEU A C 1
ATOM 723 O O . LEU A 1 87 ? 9.551 -11.008 11.628 1.00 96.94 87 LEU A O 1
ATOM 727 N N . ARG A 1 88 ? 9.253 -9.657 9.869 1.00 96.75 88 ARG A N 1
ATOM 728 C CA . ARG A 1 88 ? 10.052 -10.459 8.927 1.00 96.75 88 ARG A CA 1
ATOM 729 C C . ARG A 1 88 ? 11.501 -10.010 8.774 1.00 96.75 88 ARG A C 1
ATOM 731 O O . ARG A 1 88 ? 12.306 -10.774 8.252 1.00 96.75 88 ARG A O 1
ATOM 738 N N . LEU A 1 89 ? 11.848 -8.791 9.179 1.00 96.94 89 LEU A N 1
ATOM 739 C CA . LEU A 1 89 ? 13.197 -8.251 9.035 1.00 96.94 89 LEU A CA 1
ATOM 740 C C . LEU A 1 89 ? 13.840 -8.051 10.408 1.00 96.94 89 LEU A C 1
ATOM 742 O O . LEU A 1 89 ? 13.270 -7.377 11.261 1.00 96.94 89 LEU A O 1
ATOM 746 N N . LYS A 1 90 ? 15.055 -8.588 10.596 1.00 97.06 90 LYS A N 1
ATOM 747 C CA . LYS A 1 90 ? 15.827 -8.400 11.833 1.00 97.06 90 LYS A CA 1
ATOM 748 C C . LYS A 1 90 ? 16.010 -6.898 12.127 1.00 97.06 90 LYS A C 1
ATOM 750 O O . LYS A 1 90 ? 16.367 -6.155 11.200 1.00 97.06 90 LYS A O 1
ATOM 755 N N . PRO A 1 91 ? 15.825 -6.450 13.383 1.00 97.12 91 PRO A N 1
ATOM 756 C CA . PRO A 1 91 ? 16.128 -5.079 13.786 1.00 97.12 91 PRO A CA 1
ATOM 757 C C . PRO A 1 91 ? 17.540 -4.648 13.363 1.00 97.12 91 PRO A C 1
ATOM 759 O O . PRO A 1 91 ? 18.460 -5.462 13.288 1.00 97.12 91 PRO A O 1
ATOM 762 N N . GLY A 1 92 ? 17.701 -3.372 13.013 1.00 96.25 92 GLY A N 1
ATOM 763 C CA . GLY A 1 92 ? 18.965 -2.811 12.515 1.00 96.25 92 GLY A CA 1
ATOM 764 C C . GLY A 1 92 ? 19.254 -3.058 11.027 1.00 96.25 92 GLY A C 1
ATOM 765 O O . GLY A 1 92 ? 20.126 -2.405 10.454 1.00 96.25 92 GLY A O 1
ATOM 766 N N . ARG A 1 93 ? 18.517 -3.939 10.334 1.00 97.50 93 ARG A N 1
ATOM 767 C CA . ARG A 1 93 ? 18.699 -4.122 8.883 1.00 97.50 93 ARG A CA 1
ATOM 768 C C . ARG A 1 93 ? 18.034 -2.995 8.087 1.00 97.50 93 ARG A C 1
ATOM 770 O O . ARG A 1 93 ? 16.831 -2.757 8.197 1.00 97.50 93 ARG A O 1
ATOM 777 N N . LYS A 1 94 ? 18.819 -2.345 7.219 1.00 97.88 94 LYS A N 1
ATOM 778 C CA . LYS A 1 94 ? 18.338 -1.307 6.294 1.00 97.88 94 LYS A CA 1
ATOM 779 C C . LYS A 1 94 ? 17.264 -1.864 5.351 1.00 97.88 94 LYS A C 1
ATOM 781 O O . LYS A 1 94 ? 17.360 -2.988 4.849 1.00 97.88 94 LYS A O 1
ATOM 786 N N . TYR A 1 95 ? 16.262 -1.041 5.074 1.00 98.12 95 TYR A N 1
ATOM 787 C CA . TYR A 1 95 ? 15.188 -1.321 4.129 1.00 98.12 95 TYR A CA 1
ATOM 788 C C . TYR A 1 95 ? 14.897 -0.080 3.286 1.00 98.12 95 TYR A C 1
ATOM 790 O O . TYR A 1 95 ? 15.293 1.038 3.613 1.00 98.12 95 TYR A O 1
ATOM 798 N N . THR A 1 96 ? 14.172 -0.283 2.196 1.00 98.19 96 THR A N 1
ATOM 799 C CA . THR A 1 96 ? 13.791 0.760 1.250 1.00 98.19 96 THR A CA 1
ATOM 800 C C . THR A 1 96 ? 12.286 0.969 1.275 1.00 98.19 96 THR A C 1
ATOM 802 O O . THR A 1 96 ? 11.514 0.010 1.251 1.00 98.19 96 THR A O 1
ATOM 805 N N . THR A 1 97 ? 11.850 2.225 1.302 1.00 97.69 97 THR A N 1
ATOM 806 C CA . THR A 1 97 ? 10.442 2.593 1.105 1.00 97.69 97 THR A CA 1
ATOM 807 C C . THR A 1 97 ? 10.154 2.731 -0.384 1.00 97.69 97 THR A C 1
ATOM 809 O O . THR A 1 97 ? 10.853 3.460 -1.088 1.00 97.69 97 THR A O 1
ATOM 812 N N . LEU A 1 98 ? 9.118 2.039 -0.866 1.00 96.50 98 LEU A N 1
ATOM 813 C CA . LEU A 1 98 ? 8.817 1.977 -2.298 1.00 96.50 98 LEU A CA 1
ATOM 814 C C . LEU A 1 98 ? 8.409 3.339 -2.885 1.00 96.50 98 LEU A C 1
ATOM 816 O O . LEU A 1 98 ? 8.766 3.619 -4.024 1.00 96.50 98 LEU A O 1
ATOM 820 N N . GLY A 1 99 ? 7.736 4.196 -2.106 1.00 96.75 99 GLY A N 1
ATOM 821 C CA . GLY A 1 99 ? 7.410 5.576 -2.502 1.00 96.75 99 GLY A CA 1
ATOM 822 C C . GLY A 1 99 ? 8.664 6.388 -2.831 1.00 96.75 99 GLY A C 1
ATOM 823 O O . GLY A 1 99 ? 8.820 6.851 -3.955 1.00 96.75 99 GLY A O 1
ATOM 824 N N . LYS A 1 100 ? 9.641 6.408 -1.911 1.00 96.69 100 LYS A N 1
ATOM 825 C CA 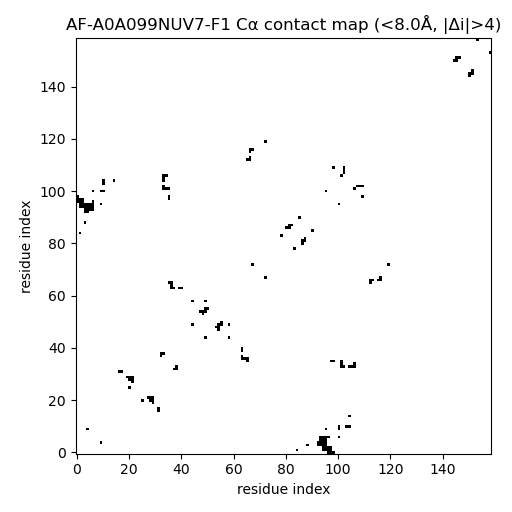. LYS A 1 100 ? 10.943 7.067 -2.117 1.00 96.69 100 LYS A CA 1
ATOM 826 C C . LYS A 1 100 ? 11.694 6.518 -3.335 1.00 96.69 100 LYS A C 1
ATOM 828 O O . LYS A 1 100 ? 12.271 7.286 -4.100 1.00 96.69 100 LYS A O 1
ATOM 833 N N . LEU A 1 101 ? 11.694 5.192 -3.525 1.00 97.62 101 LEU A N 1
ATOM 834 C CA . LEU A 1 101 ? 12.312 4.583 -4.707 1.00 97.62 101 LEU A CA 1
ATOM 835 C C . LEU A 1 101 ? 11.632 5.097 -5.977 1.00 97.62 101 LEU A C 1
ATOM 837 O O . LEU A 1 101 ? 12.316 5.599 -6.860 1.00 97.62 101 LEU A O 1
ATOM 841 N N . SER A 1 102 ? 10.303 5.027 -6.019 1.00 97.62 102 SER A N 1
ATOM 842 C CA . SER A 1 102 ? 9.468 5.446 -7.148 1.00 97.62 102 SER A CA 1
ATOM 843 C C . SER A 1 102 ? 9.680 6.916 -7.511 1.00 97.62 102 SER A C 1
ATOM 845 O O . SER A 1 102 ? 9.894 7.227 -8.682 1.00 97.62 102 SER A O 1
ATOM 847 N N . ALA A 1 103 ? 9.703 7.811 -6.520 1.00 97.19 103 ALA A N 1
ATOM 848 C CA . ALA A 1 103 ? 9.995 9.230 -6.721 1.00 97.19 103 ALA A CA 1
ATOM 849 C C . ALA A 1 103 ? 11.375 9.428 -7.372 1.00 97.19 103 ALA A C 1
ATOM 851 O O . ALA A 1 103 ? 11.498 10.120 -8.379 1.00 97.19 103 ALA A O 1
ATOM 852 N N . SER A 1 104 ? 12.399 8.715 -6.884 1.00 96.81 104 SER A N 1
ATOM 853 C CA . SER A 1 104 ? 13.771 8.830 -7.403 1.00 96.81 104 SER A CA 1
ATOM 854 C C . SER A 1 104 ? 13.964 8.326 -8.837 1.00 96.81 104 SER A C 1
ATOM 856 O O . SER A 1 104 ? 14.978 8.640 -9.455 1.00 96.81 104 SER A O 1
ATOM 858 N N . VAL A 1 105 ? 13.022 7.532 -9.356 1.00 96.19 105 VAL A N 1
ATOM 859 C CA . VAL A 1 105 ? 13.079 6.975 -10.715 1.00 96.19 105 VAL A CA 1
ATOM 860 C C . VAL A 1 105 ? 12.097 7.655 -11.674 1.00 96.19 105 VAL A C 1
ATOM 862 O O . VAL A 1 105 ? 12.019 7.256 -12.836 1.00 96.19 105 VAL A O 1
ATOM 865 N N . GLY A 1 106 ? 11.362 8.678 -11.221 1.00 96.00 106 GLY A N 1
ATOM 866 C CA . GLY A 1 106 ? 10.505 9.507 -12.077 1.00 96.00 106 GLY A CA 1
ATOM 867 C C . GLY A 1 106 ? 8.999 9.393 -11.824 1.00 96.00 106 GLY A C 1
ATOM 868 O O . GLY A 1 106 ? 8.209 9.706 -12.715 1.00 96.00 106 GLY A O 1
ATOM 869 N N . TRP A 1 107 ? 8.560 8.924 -10.653 1.00 98.06 107 TRP A N 1
ATOM 870 C CA . TRP A 1 107 ? 7.152 9.038 -10.261 1.00 98.06 107 TRP A CA 1
ATOM 871 C C . TRP A 1 107 ? 6.835 10.461 -9.784 1.00 98.06 107 TRP A C 1
ATOM 873 O O . TRP A 1 107 ? 7.435 10.946 -8.833 1.00 98.06 107 TRP A O 1
ATOM 883 N N . LYS A 1 108 ? 5.877 11.121 -10.449 1.00 97.12 108 LYS A N 1
ATOM 884 C CA . LYS A 1 108 ? 5.590 12.558 -10.278 1.00 97.12 108 LYS A CA 1
ATOM 885 C C . LYS A 1 108 ? 4.597 12.899 -9.160 1.00 97.12 108 LYS A C 1
ATOM 887 O O . LYS A 1 108 ? 4.498 14.054 -8.777 1.00 97.12 108 LYS A O 1
ATOM 892 N N . TYR A 1 109 ? 3.836 11.922 -8.666 1.00 96.94 109 TYR A N 1
ATOM 893 C CA . TYR A 1 109 ? 2.664 12.174 -7.813 1.00 96.94 109 TYR A CA 1
ATOM 894 C C . TYR A 1 109 ? 2.916 11.939 -6.315 1.00 96.94 109 TYR A C 1
ATOM 896 O O . TYR A 1 109 ? 1.961 11.891 -5.547 1.00 96.94 109 TYR A O 1
ATOM 904 N N . ASP A 1 110 ? 4.176 11.790 -5.896 1.00 95.50 110 ASP A N 1
ATOM 905 C CA . ASP A 1 110 ? 4.544 11.521 -4.496 1.00 95.50 110 ASP A CA 1
ATOM 906 C C . ASP A 1 110 ? 4.031 12.618 -3.546 1.00 95.50 110 ASP A C 1
ATOM 908 O O . ASP A 1 110 ? 3.326 12.330 -2.579 1.00 95.50 110 ASP A O 1
ATOM 912 N N . SER A 1 111 ? 4.276 13.889 -3.888 1.00 96.19 111 SER A N 1
ATOM 913 C CA . SER A 1 111 ? 3.815 15.044 -3.107 1.00 96.19 111 SER A CA 1
ATOM 914 C C . SER A 1 111 ? 2.288 15.135 -3.041 1.00 96.19 111 SER A C 1
ATOM 916 O O . SER A 1 111 ? 1.724 15.280 -1.959 1.00 96.19 111 SER A O 1
ATOM 918 N N . ILE A 1 112 ? 1.609 14.973 -4.181 1.00 97.00 112 ILE A N 1
ATOM 919 C CA . ILE A 1 112 ? 0.142 15.028 -4.276 1.00 97.00 112 ILE A CA 1
ATOM 920 C C . ILE A 1 112 ? -0.497 13.943 -3.404 1.00 97.00 112 ILE A C 1
ATOM 922 O O . ILE A 1 112 ? -1.420 14.226 -2.637 1.00 97.00 112 ILE A O 1
ATOM 926 N N . VAL A 1 113 ? 0.001 12.705 -3.485 1.00 96.94 113 VAL A N 1
ATOM 927 C CA . VAL A 1 113 ? -0.503 11.598 -2.662 1.00 96.94 113 VAL A CA 1
ATOM 928 C C . VAL A 1 113 ? -0.242 11.863 -1.180 1.00 96.94 113 VAL A C 1
ATOM 930 O O . VAL A 1 113 ? -1.134 11.603 -0.372 1.00 96.94 113 VAL A O 1
ATOM 933 N N . SER A 1 114 ? 0.916 12.424 -0.814 1.00 96.62 114 SER A N 1
ATOM 934 C CA . SER A 1 114 ? 1.203 12.800 0.576 1.00 96.62 114 SER A CA 1
ATOM 935 C C . SER A 1 114 ? 0.172 13.795 1.112 1.00 96.62 114 SER A C 1
ATOM 937 O O . SER A 1 114 ? -0.460 13.528 2.133 1.00 96.62 114 SER A O 1
ATOM 939 N N . THR A 1 115 ? -0.089 14.885 0.384 1.00 98.06 115 THR A N 1
ATOM 940 C CA . THR A 1 115 ? -1.077 15.897 0.789 1.00 98.06 115 THR A CA 1
ATOM 941 C C . THR A 1 115 ? -2.483 15.308 0.937 1.00 98.06 115 THR A C 1
ATOM 943 O O . THR A 1 115 ? -3.205 15.638 1.880 1.00 98.06 115 THR A O 1
ATOM 946 N N . LEU A 1 116 ? -2.895 14.425 0.022 1.00 97.50 116 LEU A N 1
ATOM 947 C CA . LEU A 1 116 ? -4.201 13.761 0.098 1.00 97.50 116 LEU A CA 1
ATOM 948 C C . LEU A 1 116 ? -4.291 12.793 1.285 1.00 97.50 116 LEU A C 1
ATOM 950 O O . LEU A 1 116 ? -5.320 12.750 1.964 1.00 97.50 116 LEU A O 1
ATOM 954 N N . GLU A 1 117 ? -3.224 12.049 1.572 1.00 97.62 117 GLU A N 1
ATOM 955 C CA . GLU A 1 117 ? -3.167 11.162 2.734 1.00 97.62 117 GLU A CA 1
ATOM 956 C C . GLU A 1 117 ? -3.199 11.936 4.052 1.00 97.62 117 GLU A C 1
ATOM 958 O O . GLU A 1 117 ? -3.837 11.476 4.999 1.00 97.62 117 GLU A O 1
ATOM 963 N N . ASP A 1 118 ? -2.576 13.109 4.124 1.00 97.88 118 ASP A N 1
ATOM 964 C CA . ASP A 1 118 ? -2.603 13.936 5.331 1.00 97.88 118 ASP A CA 1
ATOM 965 C C . ASP A 1 118 ? -4.002 14.513 5.575 1.00 97.88 118 ASP A C 1
ATOM 967 O O . ASP A 1 118 ? -4.538 14.377 6.680 1.00 97.88 118 ASP A O 1
ATOM 971 N N . LYS A 1 119 ? -4.681 14.985 4.518 1.00 97.69 119 LYS A N 1
ATOM 972 C CA . LYS A 1 119 ? -6.113 15.338 4.581 1.00 97.69 119 LYS A CA 1
ATOM 973 C C . LYS A 1 119 ? -6.973 14.156 5.046 1.00 97.69 119 LYS A C 1
ATOM 975 O O . LYS A 1 119 ? -7.874 14.326 5.868 1.00 97.69 119 LYS A O 1
ATOM 980 N N . ARG A 1 120 ? -6.706 12.942 4.549 1.00 97.38 120 ARG A N 1
ATOM 981 C CA . ARG A 1 120 ? -7.438 11.727 4.950 1.00 97.38 120 ARG A CA 1
ATOM 982 C C . ARG A 1 120 ? -7.188 11.367 6.419 1.00 97.38 120 ARG A C 1
ATOM 984 O O . ARG A 1 120 ? -8.121 10.961 7.112 1.00 97.38 120 ARG A O 1
ATOM 991 N N . LYS A 1 121 ? -5.947 11.481 6.903 1.00 97.12 121 LYS A N 1
ATOM 992 C CA . LYS A 1 121 ? -5.587 11.195 8.302 1.00 97.12 121 LYS A CA 1
ATOM 993 C C . LYS A 1 121 ? -6.232 12.186 9.267 1.00 97.12 121 LYS A C 1
ATOM 995 O O . LYS A 1 121 ? -6.716 11.731 10.296 1.00 97.12 121 LYS A O 1
ATOM 1000 N N . ALA A 1 122 ? -6.304 13.471 8.916 1.00 97.69 122 ALA A N 1
ATOM 1001 C CA . ALA A 1 122 ? -6.989 14.478 9.729 1.00 97.69 122 ALA A CA 1
ATOM 1002 C C . ALA A 1 122 ? -8.465 14.101 9.963 1.00 97.69 122 ALA A C 1
ATOM 1004 O O . ALA A 1 122 ? -8.888 13.919 11.102 1.00 97.69 122 ALA A O 1
ATOM 1005 N N . ARG A 1 123 ? -9.208 13.805 8.885 1.00 96.38 123 ARG A N 1
ATOM 1006 C CA . ARG A 1 123 ? -10.605 13.327 8.981 1.00 96.38 123 ARG A CA 1
ATOM 1007 C C . ARG A 1 123 ? -10.733 12.031 9.789 1.00 96.38 123 ARG A C 1
ATOM 1009 O O . ARG A 1 123 ? -11.690 11.843 10.536 1.00 96.38 123 ARG A O 1
ATOM 1016 N N . ALA A 1 124 ? -9.780 11.110 9.631 1.00 95.75 124 ALA A N 1
ATOM 1017 C CA . ALA A 1 124 ? -9.776 9.852 10.374 1.00 95.75 124 ALA A CA 1
ATOM 1018 C C . ALA A 1 124 ? -9.515 10.059 11.877 1.00 95.75 124 ALA A C 1
ATOM 1020 O O . ALA A 1 124 ? -10.087 9.329 12.687 1.00 95.75 124 ALA A O 1
ATOM 1021 N N . ALA A 1 125 ? -8.687 11.039 12.249 1.00 97.00 125 ALA A N 1
ATOM 1022 C CA . ALA A 1 125 ? -8.409 11.389 13.639 1.00 97.00 125 ALA A CA 1
ATOM 1023 C C . ALA A 1 125 ? -9.649 11.985 14.323 1.00 97.00 125 ALA A C 1
ATOM 1025 O O . ALA A 1 125 ? -10.017 11.537 15.408 1.00 97.00 125 ALA A O 1
ATOM 1026 N N . GLU A 1 126 ? -10.356 12.900 13.655 1.00 97.38 126 GLU A N 1
ATOM 1027 C CA . GLU A 1 126 ? -11.632 13.447 14.141 1.00 97.38 126 GLU A CA 1
ATOM 1028 C C . GLU A 1 126 ? -12.686 12.350 14.346 1.00 97.38 126 GLU A C 1
ATOM 1030 O O . GLU A 1 126 ? -13.346 12.285 15.387 1.00 97.38 126 GLU A O 1
ATOM 1035 N N . TYR A 1 127 ? -12.825 11.446 13.370 1.00 96.38 127 TYR A N 1
ATOM 1036 C CA . TYR A 1 127 ? -13.714 10.291 13.489 1.00 96.38 127 TYR A CA 1
ATOM 1037 C C . TYR A 1 127 ? -13.330 9.399 14.678 1.00 96.38 127 TYR A C 1
ATOM 1039 O O . TYR A 1 127 ? -14.201 8.960 15.431 1.00 96.38 127 TYR A O 1
ATOM 1047 N N . TYR A 1 128 ? -12.035 9.141 14.870 1.00 96.88 128 TYR A N 1
ATOM 1048 C CA . TYR A 1 128 ? -11.554 8.308 15.967 1.00 96.88 128 TYR A CA 1
ATOM 1049 C C . TYR A 1 128 ? -11.817 8.945 17.337 1.00 96.88 128 TYR A C 1
ATOM 1051 O O . TYR A 1 128 ? -12.291 8.249 18.232 1.00 96.88 128 TYR A O 1
ATOM 1059 N N . ALA A 1 129 ? -11.615 10.257 17.486 1.00 97.50 129 ALA A N 1
ATOM 1060 C CA . ALA A 1 129 ? -11.942 10.978 18.717 1.00 97.50 129 ALA A CA 1
ATOM 1061 C C . ALA A 1 129 ? -13.436 10.855 19.067 1.00 97.50 129 ALA A C 1
ATOM 1063 O O . ALA A 1 129 ? -13.785 10.478 20.188 1.00 97.50 129 ALA A O 1
ATOM 1064 N N . LYS A 1 130 ? -14.327 11.056 18.083 1.00 97.38 130 LYS A N 1
ATOM 1065 C CA . LYS A 1 130 ? -15.779 10.847 18.257 1.00 97.38 130 LYS A CA 1
ATOM 1066 C C . LYS A 1 130 ? -16.102 9.401 18.643 1.00 97.38 130 LYS A C 1
ATOM 1068 O O . LYS A 1 130 ? -16.910 9.164 19.541 1.00 97.38 130 LYS A O 1
ATOM 1073 N N . LYS A 1 131 ? -15.438 8.432 18.005 1.00 96.69 131 LYS A N 1
ATOM 1074 C CA . LYS A 1 131 ? -15.605 7.004 18.298 1.00 96.69 131 LYS A CA 1
ATOM 1075 C C . LYS A 1 131 ? -15.174 6.649 19.723 1.00 96.69 131 LYS A C 1
ATOM 1077 O O . LYS A 1 131 ? -15.863 5.864 20.365 1.00 96.69 131 LYS A O 1
ATOM 1082 N N . LEU A 1 132 ? -14.076 7.213 20.226 1.00 97.19 132 LEU A N 1
ATOM 1083 C CA . LEU A 1 132 ? -13.608 6.980 21.596 1.00 97.19 132 LEU A CA 1
ATOM 1084 C C . LEU A 1 132 ? -14.589 7.519 22.638 1.00 97.19 132 LEU A C 1
ATOM 1086 O O . LEU A 1 132 ? -14.902 6.819 23.599 1.00 97.19 132 LEU A O 1
ATOM 1090 N N . VAL A 1 133 ? -15.119 8.726 22.429 1.00 97.38 133 VAL A N 1
ATOM 1091 C CA . VAL A 1 133 ? -16.134 9.307 23.323 1.00 97.38 133 VAL A CA 1
ATOM 1092 C C . VAL A 1 133 ? -17.396 8.444 23.341 1.00 97.38 133 VAL A C 1
ATOM 1094 O O . VAL A 1 133 ? -17.902 8.118 24.415 1.00 97.38 133 VAL A O 1
ATOM 1097 N N . ALA A 1 134 ? -17.880 8.024 22.169 1.00 96.88 134 ALA A N 1
ATOM 1098 C CA . ALA A 1 134 ? -19.030 7.128 22.065 1.00 96.88 134 ALA A CA 1
ATOM 1099 C C . ALA A 1 134 ? -18.765 5.772 22.744 1.00 96.88 134 ALA A C 1
ATOM 1101 O O . ALA A 1 134 ? -19.618 5.277 23.478 1.00 96.88 134 ALA A O 1
ATOM 1102 N N . ALA A 1 135 ? -17.569 5.204 22.563 1.00 96.44 135 ALA A N 1
ATOM 1103 C CA . ALA A 1 135 ? -17.168 3.964 23.219 1.00 96.44 135 ALA A CA 1
ATOM 1104 C C . ALA A 1 135 ? -17.134 4.110 24.747 1.00 96.44 135 ALA A C 1
ATOM 1106 O O . ALA A 1 135 ? -17.655 3.241 25.434 1.00 96.44 135 ALA A O 1
ATOM 1107 N N . LYS A 1 136 ? -16.612 5.220 25.289 1.00 96.19 136 LYS A N 1
ATOM 1108 C CA . LYS A 1 136 ? -16.605 5.479 26.740 1.00 96.19 136 LYS A CA 1
ATOM 1109 C C . LYS A 1 136 ? -18.022 5.546 27.316 1.00 96.19 136 LYS A C 1
ATOM 1111 O O . LYS A 1 136 ? -18.281 4.942 28.353 1.00 96.19 136 LYS A O 1
ATOM 1116 N N . LYS A 1 137 ? -18.943 6.237 26.630 1.00 95.81 137 LYS A N 1
ATOM 1117 C CA . LYS A 1 137 ? -20.365 6.284 27.018 1.00 95.81 137 LYS A CA 1
ATOM 1118 C C . LYS A 1 137 ? -20.999 4.893 26.996 1.00 95.81 137 LYS A C 1
ATOM 1120 O O . LYS A 1 137 ? -21.685 4.526 27.942 1.00 95.81 137 LYS A O 1
ATOM 1125 N N . LEU A 1 138 ? -20.723 4.109 25.952 1.00 94.62 138 LEU A N 1
ATOM 1126 C CA . LEU A 1 138 ? -21.208 2.734 25.843 1.00 94.62 138 LEU A CA 1
ATOM 1127 C C . LEU A 1 138 ? -20.665 1.848 26.971 1.00 94.62 138 LEU A C 1
ATOM 1129 O O . LEU A 1 138 ? -21.422 1.075 27.541 1.00 94.62 138 LEU A O 1
ATOM 1133 N N . THR A 1 139 ? -19.382 1.963 27.318 1.00 94.38 139 THR A N 1
ATOM 1134 C CA . THR A 1 139 ? -18.787 1.208 28.430 1.00 94.38 139 THR A CA 1
ATOM 1135 C C . THR A 1 139 ? -19.438 1.567 29.765 1.00 94.38 139 THR A C 1
ATOM 1137 O O . THR A 1 139 ? -19.772 0.664 30.524 1.00 94.38 139 THR A O 1
ATOM 1140 N N . ALA A 1 140 ? -19.680 2.855 30.035 1.00 93.56 140 ALA A N 1
ATOM 1141 C CA . ALA A 1 140 ? -20.375 3.286 31.250 1.00 93.56 140 ALA A CA 1
ATOM 1142 C C . ALA A 1 140 ? -21.814 2.738 31.319 1.00 93.56 140 ALA A C 1
ATOM 1144 O O . ALA A 1 140 ? -22.213 2.201 32.347 1.00 93.56 140 ALA A O 1
ATOM 1145 N N . ALA A 1 141 ? -22.561 2.794 30.210 1.00 92.00 141 ALA A N 1
ATOM 1146 C CA . ALA A 1 141 ? -23.914 2.237 30.128 1.00 92.00 141 ALA A CA 1
ATOM 1147 C C . ALA A 1 141 ? -23.944 0.700 30.241 1.00 92.00 141 ALA A C 1
ATOM 1149 O O . ALA A 1 141 ? -24.889 0.132 30.779 1.00 92.00 141 ALA A O 1
ATOM 1150 N N . LYS A 1 142 ? -22.910 0.003 29.753 1.00 89.38 142 LYS A N 1
ATOM 1151 C CA . LYS A 1 142 ? -22.773 -1.447 29.950 1.00 89.38 142 LYS A CA 1
ATOM 1152 C C . LYS A 1 142 ? -22.505 -1.797 31.412 1.00 89.38 142 LYS A C 1
ATOM 1154 O O . LYS A 1 142 ? -23.094 -2.749 31.908 1.00 89.38 142 LYS A O 1
ATOM 1159 N N . ALA A 1 143 ? -21.665 -1.023 32.100 1.00 89.56 143 ALA A N 1
ATOM 1160 C CA . ALA A 1 143 ? -21.350 -1.253 33.508 1.00 89.56 143 ALA A CA 1
ATOM 1161 C C . ALA A 1 143 ? -22.594 -1.154 34.406 1.00 89.56 143 ALA A C 1
ATOM 1163 O O . ALA A 1 143 ? -22.747 -1.961 35.315 1.00 89.56 143 ALA A O 1
ATOM 1164 N N . SER A 1 144 ? -23.528 -0.241 34.113 1.00 89.62 144 SER A N 1
ATOM 1165 C CA . SER A 1 144 ? -24.780 -0.131 34.877 1.00 89.62 144 SER A CA 1
ATOM 1166 C C . SER A 1 144 ? -25.746 -1.310 34.698 1.00 89.62 144 SER A C 1
ATOM 1168 O O . SER A 1 144 ? -26.664 -1.451 35.495 1.00 89.62 144 SER A O 1
ATOM 1170 N N . VAL A 1 145 ? -25.573 -2.148 33.667 1.00 88.00 145 VAL A N 1
ATOM 1171 C CA . VAL A 1 145 ? -26.453 -3.300 33.357 1.00 88.00 145 VAL A CA 1
ATOM 1172 C C . VAL A 1 145 ? -25.706 -4.640 33.518 1.00 88.00 145 VAL A C 1
ATOM 1174 O O . VAL A 1 145 ? -26.221 -5.703 33.169 1.00 88.00 145 VAL A O 1
ATOM 1177 N N . ALA A 1 146 ? -24.483 -4.610 34.059 1.00 83.38 146 ALA A N 1
ATOM 1178 C CA . ALA A 1 146 ? -23.595 -5.771 34.138 1.00 83.38 146 ALA A CA 1
ATOM 1179 C C . ALA A 1 146 ? -24.150 -6.916 35.006 1.00 83.38 146 ALA A C 1
ATOM 1181 O O . ALA A 1 146 ? -23.901 -8.075 34.694 1.00 83.38 146 ALA A O 1
ATOM 1182 N N . GLU A 1 147 ? -24.957 -6.597 36.021 1.00 87.19 147 GLU A N 1
ATOM 1183 C CA . GLU A 1 147 ? -25.597 -7.568 36.927 1.00 87.19 147 GLU A CA 1
ATOM 1184 C C . GLU A 1 147 ? -26.980 -8.042 36.449 1.00 87.19 147 GLU A C 1
ATOM 1186 O O . GLU A 1 147 ? -27.727 -8.677 37.188 1.00 87.19 147 GLU A O 1
ATOM 1191 N N . SER A 1 148 ? -27.368 -7.719 35.213 1.00 90.12 148 SER A N 1
ATOM 1192 C CA . SER A 1 148 ? -28.622 -8.228 34.655 1.00 90.12 148 SER A CA 1
ATOM 1193 C C . SER A 1 148 ? -28.580 -9.749 34.479 1.00 90.12 148 SER A C 1
ATOM 1195 O O . SER A 1 148 ? -27.548 -10.325 34.133 1.00 90.12 148 SER A O 1
ATOM 1197 N N . GLU A 1 149 ? -29.735 -10.400 34.623 1.00 92.06 149 GLU A N 1
ATOM 1198 C CA . GLU A 1 149 ? -2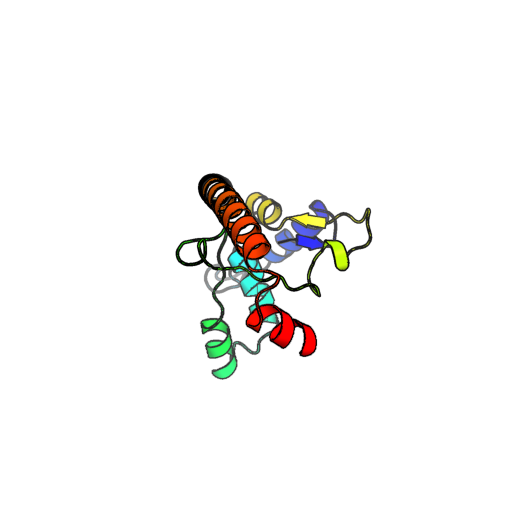9.885 -11.850 34.430 1.00 92.06 149 GLU A CA 1
ATOM 1199 C C . GLU A 1 149 ? -29.352 -12.312 33.058 1.00 92.06 149 GLU A C 1
ATOM 1201 O O . GLU A 1 149 ? -28.715 -13.358 32.934 1.00 92.06 149 GLU A O 1
ATOM 1206 N N . ALA A 1 150 ? -29.555 -11.495 32.018 1.00 89.12 150 ALA A N 1
ATOM 1207 C CA . ALA A 1 150 ? -29.030 -11.753 30.681 1.00 89.12 150 ALA A CA 1
ATOM 1208 C C . ALA A 1 150 ? -27.491 -11.739 30.643 1.00 89.12 150 ALA A C 1
ATOM 1210 O O . ALA A 1 150 ? -26.891 -12.603 30.008 1.00 89.12 150 ALA A O 1
ATOM 1211 N N . SER A 1 151 ? -26.854 -10.791 31.335 1.00 89.06 151 SER A N 1
ATOM 1212 C CA . SER A 1 151 ? -25.393 -10.705 31.443 1.00 89.06 151 SER A CA 1
ATOM 1213 C C . SER A 1 151 ? -24.818 -11.909 32.195 1.00 89.06 151 SER A C 1
ATOM 1215 O O . SER A 1 151 ? -23.857 -12.519 31.734 1.00 89.06 151 SER A O 1
ATOM 1217 N N . GLN A 1 152 ? -25.464 -12.338 33.283 1.00 91.62 152 GLN A N 1
ATOM 1218 C CA . GLN A 1 152 ? -25.048 -13.516 34.055 1.00 91.62 152 GLN A CA 1
ATOM 1219 C C . GLN A 1 152 ? -25.170 -14.818 33.245 1.00 91.62 152 GLN A C 1
ATOM 1221 O O . GLN A 1 152 ? -24.251 -15.639 33.239 1.00 91.62 152 GLN A O 1
ATOM 1226 N N . LYS A 1 153 ? -26.266 -14.990 32.492 1.00 93.56 153 LYS A N 1
ATOM 1227 C CA . LYS A 1 153 ? -26.444 -16.128 31.573 1.00 93.56 153 LYS A CA 1
ATOM 1228 C C . LYS A 1 153 ? -25.405 -16.135 30.449 1.00 93.56 153 LYS A C 1
ATOM 1230 O O . LYS A 1 153 ? -24.912 -17.198 30.085 1.00 93.56 153 LYS A O 1
ATOM 1235 N N . LEU A 1 154 ? -25.053 -14.966 29.911 1.00 90.25 154 LEU A N 1
ATOM 1236 C CA . LEU A 1 154 ? -23.999 -14.831 28.901 1.00 90.25 154 LEU A CA 1
ATOM 1237 C C . LEU A 1 154 ? -22.613 -15.153 29.475 1.00 90.25 154 LEU A C 1
ATOM 1239 O O . LEU A 1 154 ? -21.857 -15.888 28.840 1.00 90.25 154 LEU A O 1
ATOM 1243 N N . ALA A 1 155 ? -22.315 -14.695 30.690 1.00 91.06 155 ALA A N 1
ATOM 1244 C CA . ALA A 1 155 ? -21.061 -14.995 31.375 1.00 91.06 155 ALA A CA 1
ATOM 1245 C C . ALA A 1 155 ? -20.901 -16.501 31.654 1.00 91.06 155 ALA A C 1
ATOM 1247 O O . ALA A 1 155 ? -19.816 -17.047 31.465 1.00 91.06 155 ALA A O 1
ATOM 1248 N N . ALA A 1 156 ? -21.986 -17.203 32.009 1.00 94.25 156 ALA A N 1
ATOM 1249 C CA . ALA A 1 156 ? -21.981 -18.663 32.166 1.00 94.25 156 ALA A CA 1
ATOM 1250 C C . ALA A 1 156 ? -21.642 -19.415 30.860 1.00 94.25 156 ALA A C 1
ATOM 1252 O O . ALA A 1 156 ? -21.158 -20.544 30.904 1.00 94.25 156 ALA A O 1
ATOM 1253 N N . LEU A 1 157 ? -21.862 -18.783 29.702 1.00 95.06 157 LEU A N 1
ATOM 1254 C CA . LEU A 1 157 ? -21.496 -19.292 28.377 1.00 95.06 157 LEU A CA 1
ATOM 1255 C C . LEU A 1 157 ? -20.119 -18.785 27.894 1.00 95.06 157 LEU A C 1
ATOM 1257 O O . LEU A 1 157 ? -19.698 -19.134 26.791 1.00 95.06 157 LEU A O 1
ATOM 1261 N N . GLY A 1 158 ? -19.410 -17.986 28.702 1.00 91.38 158 GLY A N 1
ATOM 1262 C CA . GLY A 1 158 ? -18.070 -17.470 28.406 1.00 91.38 158 GLY A CA 1
ATOM 1263 C C . GLY A 1 158 ? -18.020 -16.198 27.548 1.00 91.38 158 GLY A C 1
ATOM 1264 O O . GLY A 1 158 ? -16.983 -15.941 26.930 1.00 91.38 158 GLY A O 1
ATOM 1265 N N . TYR A 1 159 ? -19.115 -15.430 27.480 1.00 83.88 159 TYR A N 1
ATOM 1266 C CA . TYR A 1 159 ? -19.190 -14.138 26.775 1.00 83.88 159 TYR A CA 1
ATOM 1267 C C . TYR A 1 159 ? -18.867 -12.929 27.655 1.00 83.88 159 TYR A C 1
ATOM 1269 O O . TYR A 1 159 ? -19.089 -13.001 28.883 1.00 83.88 159 TYR A O 1
#

Organism: Pichia kudriavzevii (NCBI:txid4909)

Foldseek 3Di:
DKAFDALVVVLVVLVVVVVDADPVDRVVGDDRDLDLQVVVLVVVLVVFPCVDPVRVVVSVPDDTDQAQDPPRLPPDDDDDQVPDCVNPPDPPGHMDDSLVSSVVVDDDCSVVSVVVNVVSVVVVVVVVVVVVVVVVVVVVVCVVCCPPPVNVVVVVVVD

pLDDT: mean 95.87, std 2.72, range [83.38, 98.25]

InterPro domains:
  IPR005755 Large ribosomal subunit protein uL13, eukaryota/archaea [TIGR01077] (2-109)
  IPR005822 Large ribosomal subunit protein uL13 [PF00572] (2-70)
  IPR005822 Large ribosomal subunit protein uL13 [PTHR11545] (1-136)
  IPR005822 Large ribosomal subunit protein uL13 [cd00392] (1-68)
  IPR023563 Large ribosomal subunit protein uL13, conserved site [PS00783] (44-67)
  IPR036899 Large ribosomal subunit protein uL13 superfamily [G3DSA:3.90.1180.10] (1-109)
  IPR036899 Large ribosomal subunit protein uL13 superfamily [SSF52161] (2-109)

Nearest PDB structures (foldseek):
  8scb-assembly1_O  TM=9.841E-01  e=9.894E-16  Oryctolagus cuniculus
  7oyc-assembly1_O1  TM=9.648E-01  e=5.924E-16  Xenopus laevis
  7qiz-assembly1_Q  TM=9.835E-01  e=4.914E-15  Solanum lycopersicum
  8b2l-assembly1_d3  TM=9.506E-01  e=6.772E-15  Nicotiana tabacum
  4v8p-assembly4_GI  TM=9.165E-01  e=4.914E-15  Tetrahymena thermophila

Sequence (159 aa):
MNVSGEFFRNKLKYHDYLRKSTNFNHRRGQFHFRAPSRIFYKAVRGMIPHKTARGAAALERLKVFEGVPPPYDKKKRIVVPQALRVLRLKPGRKYTTLGKLSASVGWKYDSIVSTLEDKRKARAAEYYAKKLVAAKKLTAAKASVAESEASQKLAALGY

Solvent-accessible surface area (backbone atoms only — not comparable to full-atom values): 9530 Å² total; per-residue (Å²): 110,75,45,85,40,46,52,68,63,56,47,50,56,49,51,59,55,68,69,54,61,36,90,94,47,67,88,77,41,63,82,81,62,39,46,51,36,51,43,52,48,51,55,54,50,72,77,39,65,53,89,40,72,70,28,42,57,54,53,69,73,58,84,73,67,78,68,67,54,86,84,53,62,84,46,92,82,86,82,61,71,95,73,32,60,85,77,74,45,67,87,92,61,55,55,24,50,40,62,64,52,19,42,77,71,67,27,85,55,60,66,61,45,50,57,53,46,50,57,50,48,53,56,48,49,56,51,47,54,54,47,52,55,52,47,52,53,49,51,55,59,46,62,78,48,52,86,36,71,70,45,52,58,37,44,77,73,74,97

Mean predicted aligned error: 4.44 Å